Protein AF-A0A4S9M1L9-F1 (afdb_monomer_lite)

Organism: Aureobasidium pullulans (NCBI:txid5580)

Foldseek 3Di:
DFWDQDDDPQLFWIWDWAQDPVPVRDTFIWIWGQLHLQGQKIFIDRVPDTQKIKGWPDSCQVVDPPRDIDIDMDGHPPDDPVVVVVVVVVSSVCSVPVPDDGPDDPVVVVVVVPPPPDDD

InterPro domains:
  IPR007612 LURP-one-related [PF04525] (6-91)
  IPR025659 Tubby-like, C-terminal [SSF54518] (8-91)
  IPR038595 LURP-one-related superfamily [G3DSA:2.40.160.200] (2-98)

Radius of gyration: 16.3 Å; chains: 1; bounding box: 44×25×51 Å

pLDDT: mean 73.94, std 17.63, range [34.5, 96.0]

Structure (mmCIF, N/CA/C/O backbone):
data_AF-A0A4S9M1L9-F1
#
_entry.id   AF-A0A4S9M1L9-F1
#
loop_
_atom_site.group_PDB
_atom_site.id
_atom_site.type_symbol
_atom_site.label_atom_id
_atom_site.label_alt_id
_atom_site.label_comp_id
_atom_site.label_asym_id
_atom_site.label_entity_id
_atom_site.label_seq_id
_atom_site.pdbx_PDB_ins_code
_atom_site.Cartn_x
_atom_site.Cartn_y
_atom_site.Cartn_z
_atom_site.occupancy
_atom_site.B_iso_or_equiv
_atom_site.auth_seq_id
_atom_site.auth_comp_id
_atom_site.auth_asym_id
_atom_site.auth_atom_id
_atom_site.pdbx_PDB_model_num
ATOM 1 N N . MET A 1 1 ? -7.296 11.713 4.685 1.00 72.56 1 MET A N 1
ATOM 2 C CA . MET A 1 1 ? -6.252 10.669 4.748 1.00 72.56 1 MET A CA 1
ATOM 3 C C . MET A 1 1 ? -5.020 11.294 5.362 1.00 72.56 1 MET A C 1
ATOM 5 O O . MET A 1 1 ? -4.628 12.364 4.914 1.00 72.56 1 MET A O 1
ATOM 9 N N . THR A 1 2 ? -4.434 10.638 6.357 1.00 82.62 2 THR A N 1
ATOM 10 C CA . THR A 1 2 ? -3.254 11.118 7.080 1.00 82.62 2 THR A CA 1
ATOM 11 C C . THR A 1 2 ? -2.147 10.078 6.975 1.00 82.62 2 THR A C 1
ATOM 13 O O . THR A 1 2 ? -2.375 8.899 7.243 1.00 82.62 2 THR A O 1
ATOM 16 N N . LEU A 1 3 ? -0.958 10.508 6.550 1.00 78.25 3 LEU A N 1
ATOM 17 C CA . LEU A 1 3 ? 0.219 9.651 6.400 1.00 78.25 3 LEU A CA 1
ATOM 18 C C . LEU A 1 3 ? 0.969 9.556 7.725 1.00 78.25 3 LEU A C 1
ATOM 20 O O . LEU A 1 3 ? 1.300 10.589 8.299 1.00 78.25 3 LEU A O 1
ATOM 24 N N . ALA A 1 4 ? 1.302 8.349 8.167 1.00 76.81 4 ALA A N 1
ATOM 25 C CA . ALA A 1 4 ? 2.096 8.083 9.363 1.00 76.81 4 ALA A CA 1
ATOM 26 C C . ALA A 1 4 ? 3.250 7.106 9.037 1.00 76.81 4 ALA A C 1
ATOM 28 O O . ALA A 1 4 ? 3.160 5.905 9.295 1.00 76.81 4 ALA A O 1
ATOM 29 N N . PRO A 1 5 ? 4.347 7.593 8.431 1.00 70.00 5 PRO A N 1
ATOM 30 C CA . PRO A 1 5 ? 5.614 6.887 8.327 1.00 70.00 5 PRO A CA 1
ATOM 31 C C . PRO A 1 5 ? 6.071 6.460 9.716 1.00 70.00 5 PRO A C 1
ATOM 33 O O . PRO A 1 5 ? 6.070 7.258 10.657 1.00 70.00 5 PRO A O 1
ATOM 36 N N . ARG A 1 6 ? 6.494 5.206 9.844 1.00 65.94 6 ARG A N 1
ATOM 37 C CA . ARG A 1 6 ? 7.130 4.719 11.062 1.00 65.94 6 ARG A CA 1
ATOM 38 C C . ARG A 1 6 ? 8.634 4.688 10.871 1.00 65.94 6 ARG A C 1
ATOM 40 O O . ARG A 1 6 ? 9.134 4.174 9.873 1.00 65.94 6 ARG A O 1
ATOM 47 N N . THR A 1 7 ? 9.365 5.166 11.871 1.00 55.00 7 THR A N 1
ATOM 48 C CA . THR A 1 7 ? 10.798 4.902 11.979 1.00 55.00 7 THR A CA 1
ATOM 49 C C . THR A 1 7 ? 10.995 3.399 12.129 1.00 55.00 7 THR A C 1
ATOM 51 O O . THR A 1 7 ? 10.566 2.787 13.105 1.00 55.00 7 THR A O 1
ATOM 54 N N . SER A 1 8 ? 11.621 2.789 11.131 1.00 54.78 8 SER A N 1
ATOM 55 C CA . SER A 1 8 ? 11.934 1.367 11.117 1.00 54.78 8 SER A CA 1
ATOM 56 C C . SER A 1 8 ? 13.337 1.178 10.558 1.00 54.78 8 SER A C 1
ATOM 58 O O . SER A 1 8 ? 13.744 1.870 9.626 1.00 54.78 8 SER A O 1
ATOM 60 N N . VAL A 1 9 ? 14.077 0.231 11.138 1.00 47.94 9 VAL A N 1
ATOM 61 C CA . VAL A 1 9 ? 15.437 -0.129 10.700 1.00 47.94 9 VAL A CA 1
ATOM 62 C C . VAL A 1 9 ? 15.420 -0.635 9.251 1.00 47.94 9 VAL A C 1
ATOM 64 O O . VAL A 1 9 ? 16.334 -0.363 8.478 1.00 47.94 9 VAL A O 1
ATOM 67 N N . PHE A 1 10 ? 14.329 -1.300 8.865 1.00 50.38 10 PHE A N 1
ATOM 68 C CA . PHE A 1 10 ? 13.980 -1.611 7.481 1.00 50.38 10 PHE A CA 1
ATOM 69 C C . PHE A 1 10 ? 12.954 -0.572 7.032 1.00 50.38 10 PHE A C 1
ATOM 71 O O . PHE A 1 10 ? 11.879 -0.514 7.623 1.00 50.38 10 PHE A O 1
ATOM 78 N N . LYS A 1 11 ? 13.302 0.281 6.069 1.00 53.75 11 LYS A N 1
ATOM 79 C CA . LYS A 1 11 ? 12.620 1.527 5.652 1.00 53.75 11 LYS A CA 1
ATOM 80 C C . LYS A 1 11 ? 11.205 1.342 5.048 1.00 53.75 11 LYS A C 1
ATOM 82 O O . LYS A 1 11 ? 10.830 2.041 4.116 1.00 53.75 11 LYS A O 1
ATOM 87 N N . ASP A 1 12 ? 10.409 0.410 5.568 1.00 59.38 12 ASP A N 1
ATOM 88 C CA . ASP A 1 12 ? 9.374 -0.272 4.792 1.00 59.38 12 ASP A CA 1
ATOM 89 C C . ASP A 1 12 ? 7.951 -0.118 5.340 1.00 59.38 12 ASP A C 1
ATOM 91 O O . ASP A 1 12 ? 7.045 -0.776 4.813 1.00 59.38 12 ASP A O 1
ATOM 95 N N . LYS A 1 13 ? 7.747 0.652 6.421 1.00 67.06 13 LYS A N 1
ATOM 96 C CA . LYS A 1 13 ? 6.449 0.718 7.109 1.00 67.06 13 LYS A CA 1
ATOM 97 C C . LYS A 1 13 ? 5.865 2.132 7.115 1.00 67.06 13 LYS A C 1
ATOM 99 O O . LYS A 1 13 ? 6.325 3.013 7.842 1.00 67.06 13 LYS A O 1
ATOM 104 N N . LEU A 1 14 ? 4.816 2.305 6.318 1.00 77.62 14 LEU A N 1
ATOM 105 C CA . LEU A 1 14 ? 3.965 3.488 6.265 1.00 77.62 14 LEU A CA 1
ATOM 106 C C . LEU A 1 14 ? 2.565 3.067 6.688 1.00 77.62 14 LEU A C 1
ATOM 108 O O . LEU A 1 14 ? 1.986 2.173 6.078 1.00 77.62 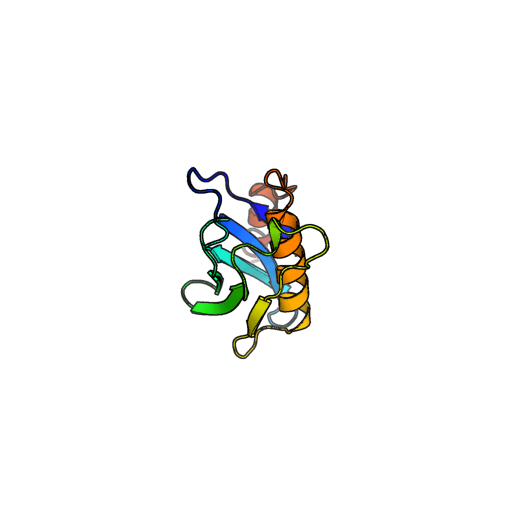14 LEU A O 1
ATOM 112 N N . ASP A 1 15 ? 2.010 3.740 7.682 1.00 83.88 15 ASP A N 1
ATOM 113 C CA . ASP A 1 15 ? 0.604 3.585 8.025 1.00 83.88 15 ASP A CA 1
ATOM 114 C C . ASP A 1 15 ? -0.195 4.738 7.414 1.00 83.88 15 ASP A C 1
ATOM 116 O O . ASP A 1 15 ? 0.279 5.877 7.327 1.00 83.88 15 ASP A O 1
ATOM 120 N N . LEU A 1 16 ? -1.414 4.445 6.975 1.00 84.81 16 LEU A N 1
ATOM 121 C CA . LEU A 1 16 ? -2.349 5.437 6.468 1.00 84.81 16 LEU A CA 1
ATOM 122 C C . LEU A 1 16 ? -3.634 5.405 7.276 1.00 84.81 16 LEU A C 1
ATOM 124 O O . LEU A 1 16 ? -4.337 4.400 7.304 1.00 84.81 16 LEU A O 1
ATOM 128 N N . PHE A 1 17 ? -3.982 6.547 7.854 1.00 87.06 17 PHE A N 1
ATOM 129 C CA . PHE A 1 17 ? -5.248 6.726 8.546 1.00 87.06 17 PHE A CA 1
ATOM 130 C C . PHE A 1 17 ? -6.259 7.368 7.600 1.00 87.06 17 PHE A C 1
ATOM 132 O O . PHE A 1 17 ? -6.048 8.468 7.076 1.00 87.06 17 PHE A O 1
ATOM 139 N N . VAL A 1 18 ? -7.356 6.669 7.339 1.00 84.94 18 VAL A N 1
ATOM 140 C CA . VAL A 1 18 ? -8.400 7.099 6.406 1.00 84.94 18 VAL A CA 1
ATOM 141 C C . VAL A 1 18 ? -9.729 7.132 7.141 1.00 84.94 18 VAL A C 1
ATOM 143 O O . VAL A 1 18 ? -10.097 6.166 7.797 1.00 84.94 18 VAL A O 1
ATOM 146 N N . HIS A 1 19 ? -10.462 8.236 7.019 1.00 84.69 19 HIS A N 1
ATOM 147 C CA . HIS A 1 19 ? -11.833 8.306 7.512 1.00 84.69 19 HIS A CA 1
ATOM 148 C C . HIS A 1 19 ? -12.741 7.579 6.527 1.00 84.69 19 HIS A C 1
ATOM 150 O O . HIS A 1 19 ? -12.852 7.977 5.364 1.00 84.69 19 HIS A O 1
ATOM 156 N N . ASN A 1 20 ? -13.377 6.507 6.983 1.00 80.75 20 ASN A N 1
ATOM 157 C CA . ASN A 1 20 ? -14.318 5.754 6.179 1.00 80.75 20 ASN A CA 1
ATOM 158 C C . ASN A 1 20 ? -15.699 6.415 6.241 1.00 80.75 20 ASN A C 1
ATOM 160 O O . ASN A 1 20 ? -16.469 6.192 7.175 1.00 80.75 20 ASN A O 1
ATOM 164 N N . ALA A 1 21 ? -16.028 7.205 5.220 1.00 78.44 21 ALA A N 1
ATOM 165 C CA . ALA A 1 21 ? -17.332 7.855 5.113 1.00 78.44 21 ALA A CA 1
ATOM 166 C C . ALA A 1 21 ? -18.504 6.853 5.045 1.00 78.44 21 ALA A C 1
ATOM 168 O O . ALA A 1 21 ? -19.597 7.173 5.502 1.00 78.44 21 ALA A O 1
ATOM 169 N N . ALA A 1 22 ? -18.282 5.639 4.528 1.00 77.50 22 ALA A N 1
ATOM 170 C CA . ALA A 1 22 ? -19.316 4.609 4.429 1.00 77.50 22 ALA A CA 1
ATOM 171 C C . ALA A 1 22 ? -19.620 3.927 5.775 1.00 77.50 22 ALA A C 1
ATOM 173 O O . ALA A 1 22 ? -20.701 3.369 5.938 1.00 77.50 22 ALA A O 1
ATOM 174 N N . ASN A 1 23 ? -18.702 3.996 6.746 1.00 80.00 23 ASN A N 1
ATOM 175 C CA . ASN A 1 23 ? -18.878 3.411 8.076 1.00 80.00 23 ASN A CA 1
ATOM 176 C C . ASN A 1 23 ? -18.838 4.486 9.169 1.00 80.00 23 ASN A C 1
ATOM 178 O O . ASN A 1 23 ? -17.941 4.506 10.010 1.00 80.00 23 ASN A O 1
ATOM 182 N N . GLN A 1 24 ? -19.790 5.424 9.115 1.00 79.12 24 GLN A N 1
ATOM 183 C CA . GLN A 1 24 ? -19.983 6.471 10.132 1.00 79.12 24 GLN A CA 1
ATOM 184 C C . GLN A 1 24 ? -18.755 7.373 10.374 1.00 79.12 24 GLN A C 1
ATOM 186 O O . GLN A 1 24 ? -18.619 7.971 11.436 1.00 79.12 24 GLN A O 1
ATOM 191 N N . GLY A 1 25 ? -17.848 7.486 9.400 1.00 74.25 25 GLY A N 1
ATOM 192 C CA . GLY A 1 25 ? -16.636 8.298 9.530 1.00 74.25 25 GLY A CA 1
ATOM 193 C C . GLY A 1 25 ? -15.525 7.647 10.357 1.00 74.25 25 GLY A C 1
ATOM 194 O O . GLY A 1 25 ? -14.552 8.329 10.681 1.00 74.25 25 GLY A O 1
ATOM 195 N N . GLN A 1 26 ? -15.636 6.350 10.678 1.00 84.06 26 GLN A N 1
ATOM 196 C CA . GLN A 1 26 ? -14.639 5.629 11.468 1.00 84.06 26 GLN A CA 1
ATOM 197 C C . GLN A 1 26 ? -13.241 5.768 10.852 1.00 84.06 26 GLN A C 1
ATOM 199 O O . GLN A 1 26 ? -13.051 5.565 9.649 1.00 84.06 26 GLN A O 1
ATOM 204 N N . VAL A 1 27 ? -12.250 6.079 11.689 1.00 85.50 27 VAL A N 1
ATOM 205 C CA . VAL A 1 27 ? -10.845 6.099 11.276 1.00 85.50 27 VAL A CA 1
ATOM 206 C C . VAL A 1 27 ? -10.347 4.669 11.133 1.00 85.50 27 VAL A C 1
ATOM 208 O O . VAL A 1 27 ? -10.339 3.888 12.083 1.00 85.50 27 VAL A O 1
ATOM 211 N N . VAL A 1 28 ? -9.910 4.342 9.926 1.00 88.81 28 VAL A N 1
ATOM 212 C CA . VAL A 1 28 ? -9.353 3.047 9.563 1.00 88.81 28 VAL A CA 1
ATOM 213 C C . VAL A 1 28 ? -7.851 3.189 9.368 1.00 88.81 28 VAL A C 1
ATOM 215 O O . VAL A 1 28 ? -7.395 4.127 8.713 1.00 88.81 28 VAL A O 1
ATOM 218 N N . ASN A 1 29 ? -7.088 2.247 9.920 1.00 90.50 29 ASN A N 1
ATOM 219 C CA . ASN A 1 29 ? -5.654 2.140 9.683 1.00 90.50 29 ASN A CA 1
ATOM 220 C C . ASN A 1 29 ? -5.380 1.150 8.545 1.00 90.50 29 ASN A C 1
ATOM 222 O O . ASN A 1 29 ? -5.725 -0.029 8.647 1.00 90.50 29 ASN A O 1
ATOM 226 N N . LEU A 1 30 ? -4.734 1.636 7.490 1.00 91.12 30 LEU A N 1
ATOM 227 C CA . LEU A 1 30 ? -4.187 0.828 6.415 1.00 91.12 30 LEU A CA 1
ATOM 228 C C . LEU A 1 30 ? -2.676 0.713 6.596 1.00 91.12 30 LEU A C 1
ATOM 230 O O . LEU A 1 30 ? -1.946 1.695 6.458 1.00 91.12 30 LEU A O 1
ATOM 234 N N . GLU A 1 31 ? -2.199 -0.495 6.871 1.00 90.12 31 GLU A N 1
ATOM 235 C CA . GLU A 1 31 ? -0.768 -0.738 7.006 1.00 90.12 31 GLU A CA 1
ATOM 236 C C . GLU A 1 31 ? -0.156 -1.033 5.645 1.00 90.12 31 GLU 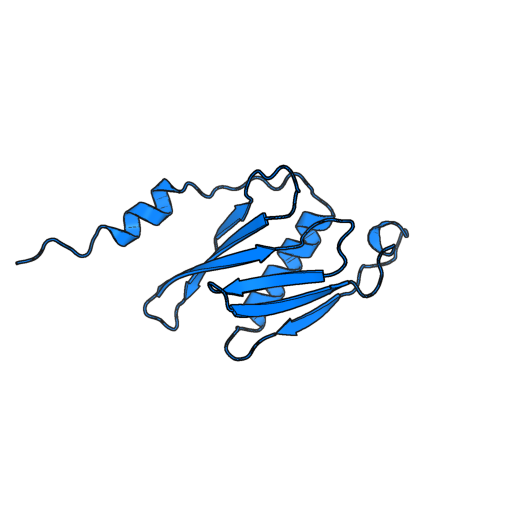A C 1
ATOM 238 O O . GLU A 1 31 ? -0.514 -2.010 4.984 1.00 90.12 31 GLU A O 1
ATOM 243 N N . VAL A 1 32 ? 0.822 -0.234 5.239 1.00 87.75 32 VAL A N 1
ATOM 244 C CA . VAL A 1 32 ? 1.567 -0.472 4.009 1.00 87.75 32 VAL A CA 1
ATOM 245 C C . VAL A 1 32 ? 2.905 -1.096 4.337 1.00 87.75 32 VAL A C 1
ATOM 247 O O . VAL A 1 32 ? 3.696 -0.572 5.123 1.00 87.75 32 VAL A O 1
ATOM 250 N N . ARG A 1 33 ? 3.148 -2.254 3.723 1.00 84.94 33 ARG A N 1
ATOM 251 C CA . ARG A 1 33 ? 4.323 -3.083 3.979 1.00 84.94 33 ARG A CA 1
ATOM 252 C C . ARG A 1 33 ? 5.046 -3.404 2.677 1.00 84.94 33 ARG A C 1
ATOM 254 O O . ARG A 1 33 ? 4.422 -3.603 1.634 1.00 84.94 33 ARG A O 1
ATOM 261 N N . GLY A 1 34 ? 6.368 -3.537 2.764 1.00 78.38 34 GLY A N 1
ATOM 262 C CA . GLY A 1 34 ? 7.214 -3.95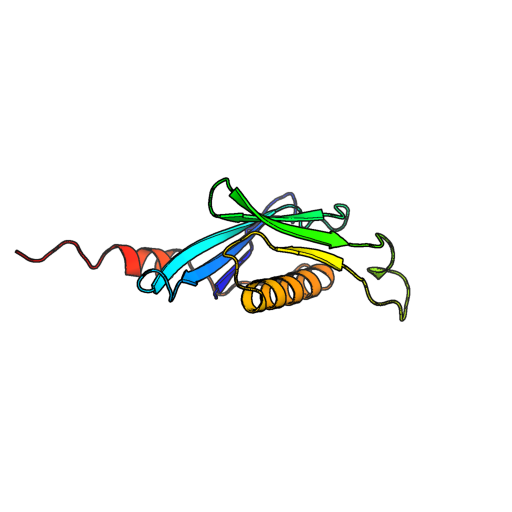7 1.641 1.00 78.38 34 GLY A CA 1
ATOM 263 C C . GLY A 1 34 ? 7.691 -2.813 0.748 1.00 78.38 34 GLY A C 1
ATOM 264 O O . GLY A 1 34 ? 7.987 -3.054 -0.417 1.00 78.38 34 GLY A O 1
ATOM 265 N N . GLN A 1 35 ? 7.773 -1.591 1.284 1.00 72.44 35 GLN A N 1
ATOM 266 C CA . GLN A 1 35 ? 8.229 -0.399 0.554 1.00 72.44 35 GLN A CA 1
ATOM 267 C C . GLN A 1 35 ? 9.748 -0.347 0.293 1.00 72.44 35 GLN A C 1
ATOM 269 O O . GLN A 1 35 ? 10.230 0.636 -0.262 1.00 72.44 35 GLN A O 1
ATOM 274 N N . ASP A 1 36 ? 10.500 -1.393 0.641 1.00 67.31 36 ASP A N 1
ATOM 275 C CA . ASP A 1 36 ? 11.932 -1.485 0.357 1.00 67.31 36 ASP A CA 1
ATOM 276 C C . ASP A 1 36 ? 12.210 -1.264 -1.140 1.00 67.31 36 ASP A C 1
ATOM 278 O O . ASP A 1 36 ? 11.614 -1.914 -2.006 1.00 67.31 36 ASP A O 1
ATOM 282 N N . VAL A 1 37 ? 13.181 -0.407 -1.460 1.00 60.28 37 VAL A N 1
ATOM 283 C CA . VAL A 1 37 ? 13.680 -0.197 -2.827 1.00 60.28 37 VAL A CA 1
ATOM 284 C C . VAL A 1 37 ? 14.087 -1.514 -3.494 1.00 60.28 37 VAL A C 1
ATOM 286 O O . VAL A 1 37 ? 13.925 -1.653 -4.712 1.00 60.28 37 VAL A O 1
ATOM 289 N N . TRP A 1 38 ? 14.547 -2.504 -2.728 1.00 64.31 38 TRP A N 1
ATOM 290 C CA . TRP A 1 38 ? 14.898 -3.825 -3.246 1.00 64.31 38 TRP A CA 1
ATOM 291 C C . TRP A 1 38 ? 13.693 -4.747 -3.445 1.00 64.31 38 TRP A C 1
ATOM 293 O O . TRP A 1 38 ? 13.767 -5.668 -4.269 1.00 64.31 38 TRP A O 1
ATOM 303 N N . ARG A 1 39 ? 12.576 -4.495 -2.753 1.00 67.88 39 ARG A N 1
ATOM 304 C CA . ARG A 1 39 ? 11.330 -5.254 -2.894 1.00 67.88 39 ARG A CA 1
ATOM 305 C C . ARG A 1 39 ? 10.499 -4.679 -4.036 1.00 67.88 39 ARG A C 1
ATOM 307 O O . ARG A 1 39 ? 10.191 -3.495 -4.122 1.00 67.88 39 ARG A O 1
ATOM 314 N N . MET A 1 40 ? 10.111 -5.543 -4.967 1.00 78.38 40 MET A N 1
ATOM 315 C CA . MET A 1 40 ? 9.286 -5.135 -6.110 1.00 78.38 40 MET A CA 1
ATOM 316 C C . MET A 1 40 ? 7.795 -5.052 -5.782 1.00 78.38 40 MET A C 1
ATOM 318 O O . MET A 1 40 ? 7.041 -4.554 -6.614 1.00 78.38 40 MET A O 1
ATOM 322 N N . ARG A 1 41 ? 7.370 -5.564 -4.621 1.00 86.69 41 ARG A N 1
ATOM 323 C CA . ARG A 1 41 ? 5.963 -5.717 -4.256 1.00 86.69 41 ARG A CA 1
ATOM 324 C C . ARG A 1 41 ? 5.663 -5.027 -2.934 1.00 86.69 41 ARG A C 1
ATOM 326 O O . ARG A 1 41 ? 6.320 -5.316 -1.937 1.00 86.69 41 ARG A O 1
ATOM 333 N N . VAL A 1 42 ? 4.629 -4.197 -2.953 1.00 88.50 42 VAL A N 1
ATOM 334 C CA . VAL A 1 42 ? 4.046 -3.534 -1.791 1.00 88.50 42 VAL A CA 1
ATOM 335 C C . VAL A 1 42 ? 2.653 -4.109 -1.573 1.00 88.50 42 VAL A C 1
ATOM 337 O O . VAL A 1 42 ? 1.914 -4.340 -2.529 1.00 88.50 42 VAL A O 1
ATOM 340 N N . ASN A 1 43 ? 2.294 -4.348 -0.319 1.00 91.75 43 ASN A N 1
ATOM 341 C CA . ASN A 1 43 ? 0.958 -4.788 0.062 1.00 91.75 43 ASN A CA 1
ATOM 342 C C . ASN A 1 43 ? 0.375 -3.803 1.075 1.00 91.75 43 ASN A C 1
ATOM 344 O O . ASN A 1 43 ? 1.077 -3.353 1.984 1.00 91.75 43 ASN A O 1
ATOM 348 N N . VAL A 1 44 ? -0.907 -3.501 0.914 1.00 91.69 44 VAL A N 1
ATOM 349 C CA . VAL A 1 44 ? -1.703 -2.673 1.818 1.00 91.69 44 VAL A CA 1
ATOM 350 C C . VAL A 1 44 ? -2.664 -3.584 2.566 1.00 91.69 44 VAL A C 1
ATOM 352 O O . VAL A 1 44 ? -3.381 -4.377 1.947 1.00 91.69 44 VAL A O 1
ATOM 355 N N . TYR A 1 45 ? -2.666 -3.464 3.887 1.00 92.31 45 TYR A N 1
ATOM 356 C CA . TYR A 1 45 ? -3.435 -4.312 4.784 1.00 92.31 45 TYR A CA 1
ATOM 357 C C . TYR A 1 45 ? -4.487 -3.510 5.540 1.00 92.31 45 TYR A C 1
ATOM 359 O O . TYR A 1 45 ? -4.199 -2.424 6.034 1.00 92.31 45 TYR A O 1
ATOM 367 N N . LEU A 1 46 ? -5.674 -4.092 5.685 1.00 91.12 46 LEU A N 1
ATOM 368 C CA . LEU A 1 46 ? -6.680 -3.701 6.663 1.00 91.12 46 LEU A CA 1
ATOM 369 C C . LEU A 1 46 ? -6.725 -4.790 7.741 1.00 91.12 46 LEU A C 1
ATOM 371 O O . LEU A 1 46 ? -7.230 -5.886 7.495 1.00 91.12 46 LEU A O 1
ATOM 375 N N . GLY A 1 47 ? -6.135 -4.523 8.909 1.00 89.00 47 GLY A N 1
ATOM 376 C CA . GLY A 1 47 ? -5.860 -5.579 9.889 1.00 89.00 47 GLY A CA 1
ATOM 377 C C . GLY A 1 47 ? -4.935 -6.645 9.289 1.00 89.00 47 GLY A C 1
ATOM 378 O O . GLY A 1 47 ? -3.823 -6.328 8.868 1.00 89.00 47 GLY A O 1
ATOM 379 N N . ASP A 1 48 ? -5.414 -7.887 9.196 1.00 88.94 48 ASP A N 1
ATOM 380 C CA . ASP A 1 48 ? -4.671 -9.012 8.605 1.00 88.94 48 ASP A CA 1
ATOM 381 C C . ASP A 1 48 ? -5.027 -9.290 7.132 1.00 88.94 48 ASP A C 1
ATOM 383 O O . ASP A 1 48 ? -4.407 -10.139 6.485 1.00 88.94 48 ASP A O 1
ATOM 387 N N . GLN A 1 49 ? -5.995 -8.565 6.563 1.00 92.94 49 GLN A N 1
ATOM 388 C CA . GLN A 1 49 ? -6.450 -8.766 5.188 1.00 92.94 49 GLN A CA 1
ATOM 389 C C . GLN A 1 49 ? -5.688 -7.870 4.207 1.00 92.94 49 GLN A C 1
ATOM 391 O O . GLN A 1 49 ? -5.604 -6.659 4.397 1.00 92.94 49 GLN A O 1
ATOM 396 N N . VAL A 1 50 ? -5.188 -8.446 3.109 1.00 94.25 50 VAL A N 1
ATOM 397 C CA . VAL A 1 50 ? -4.636 -7.667 1.988 1.00 94.25 50 VAL A CA 1
ATOM 398 C C . VAL A 1 50 ? -5.787 -7.066 1.187 1.00 94.25 50 VAL A C 1
ATOM 400 O O . VAL A 1 50 ? -6.572 -7.799 0.589 1.00 94.25 50 VAL A O 1
ATOM 403 N N . VAL A 1 51 ? -5.859 -5.738 1.151 1.00 94.56 51 VAL A N 1
ATOM 404 C CA . VAL A 1 51 ? -6.880 -4.988 0.394 1.00 94.56 51 VAL A CA 1
ATOM 405 C C . VAL A 1 51 ? -6.334 -4.411 -0.909 1.00 94.56 51 VAL A C 1
ATOM 407 O O . VAL A 1 51 ? -7.095 -4.054 -1.801 1.00 94.56 51 VAL A O 1
ATOM 410 N N . MET A 1 52 ? -5.010 -4.338 -1.046 1.00 95.44 52 MET A N 1
ATOM 411 C CA . MET A 1 52 ? -4.348 -3.922 -2.278 1.00 95.44 52 MET A CA 1
ATOM 412 C C . MET A 1 52 ? -2.938 -4.507 -2.343 1.00 95.44 52 MET A C 1
ATOM 414 O O . MET A 1 52 ? -2.206 -4.537 -1.353 1.00 95.44 52 MET A O 1
ATOM 418 N N . SER A 1 53 ? -2.536 -4.934 -3.534 1.00 94.12 53 SER A N 1
ATOM 419 C CA . SER A 1 53 ? -1.153 -5.272 -3.862 1.00 94.12 53 SER A CA 1
ATOM 420 C C . SER A 1 53 ? -0.693 -4.396 -5.016 1.00 94.12 53 SER A C 1
ATOM 422 O O . SER A 1 53 ? -1.403 -4.248 -6.003 1.00 94.12 53 SER A O 1
ATOM 424 N N . SER A 1 54 ? 0.524 -3.870 -4.947 1.00 91.44 54 SER A N 1
ATOM 425 C CA . SER A 1 54 ? 1.177 -3.261 -6.102 1.00 91.44 54 SER A CA 1
ATOM 426 C C . SER A 1 54 ? 2.518 -3.924 -6.370 1.00 91.44 54 SER A C 1
ATOM 428 O O . SER A 1 54 ? 3.252 -4.307 -5.457 1.00 91.44 54 SER A O 1
ATOM 430 N N . LYS A 1 55 ? 2.838 -4.106 -7.648 1.00 90.12 55 LYS A N 1
ATOM 431 C CA . LYS A 1 55 ? 4.094 -4.688 -8.106 1.00 90.12 55 LYS A CA 1
ATOM 432 C C . LYS A 1 55 ? 4.688 -3.810 -9.197 1.00 90.12 55 LYS A C 1
ATOM 434 O O . LYS A 1 55 ? 4.060 -3.608 -10.232 1.00 90.12 55 LYS A O 1
ATOM 439 N N . ARG A 1 56 ? 5.923 -3.350 -8.994 1.00 85.56 56 ARG A N 1
ATOM 440 C CA . ARG A 1 56 ? 6.709 -2.711 -10.058 1.00 85.56 56 ARG A CA 1
ATOM 441 C C . ARG A 1 56 ? 6.939 -3.711 -11.184 1.00 85.56 56 ARG A C 1
ATOM 443 O O . ARG A 1 56 ? 7.331 -4.848 -10.918 1.00 85.56 56 ARG A O 1
ATOM 450 N N . THR A 1 57 ? 6.702 -3.308 -12.424 1.00 83.69 57 THR A N 1
ATOM 451 C CA . THR A 1 57 ? 6.951 -4.164 -13.594 1.00 83.69 57 THR A CA 1
ATOM 452 C C . THR A 1 57 ? 8.448 -4.324 -13.841 1.00 83.69 57 THR A C 1
ATOM 454 O O . THR A 1 57 ? 8.905 -5.404 -14.209 1.00 83.69 57 THR A O 1
ATOM 457 N N . GLU A 1 58 ? 9.231 -3.295 -13.514 1.00 76.94 58 GLU A N 1
ATOM 458 C CA . GLU A 1 58 ? 10.673 -3.279 -13.711 1.00 76.94 58 GLU A CA 1
ATOM 459 C C . GLU A 1 58 ? 11.435 -2.754 -12.491 1.00 76.94 58 GLU A C 1
ATOM 461 O O . GLU A 1 58 ? 11.157 -1.677 -11.963 1.00 76.94 58 GLU A O 1
ATOM 466 N N . LYS A 1 59 ? 12.460 -3.501 -12.067 1.00 70.81 59 LYS A N 1
ATOM 467 C CA . LYS A 1 59 ? 13.288 -3.154 -10.901 1.00 70.81 59 LYS A CA 1
ATOM 468 C C . LYS A 1 59 ? 14.211 -1.956 -11.155 1.00 70.81 59 LYS A C 1
ATOM 470 O O . LYS A 1 59 ? 14.460 -1.177 -10.243 1.00 70.81 59 LYS A O 1
ATOM 475 N N . LEU A 1 60 ? 14.719 -1.824 -12.382 1.00 72.06 60 LEU A N 1
ATOM 476 C CA . LEU A 1 60 ? 15.747 -0.839 -12.741 1.00 72.06 60 LEU A CA 1
ATOM 477 C C . LEU A 1 60 ? 15.189 0.441 -13.373 1.00 72.06 60 LEU A C 1
ATOM 479 O O . LEU A 1 60 ? 15.957 1.372 -13.590 1.00 72.06 60 LEU A O 1
ATOM 483 N N . ALA A 1 61 ? 13.879 0.525 -13.634 1.00 70.06 61 ALA A N 1
ATOM 484 C CA . ALA A 1 61 ? 13.281 1.684 -14.302 1.00 70.06 61 ALA A CA 1
ATOM 485 C C . ALA A 1 61 ? 13.571 3.010 -13.577 1.00 70.06 61 ALA A C 1
ATOM 487 O O . ALA A 1 61 ? 13.806 4.014 -14.235 1.00 70.06 61 ALA A O 1
ATOM 488 N N . GLY A 1 62 ? 13.660 3.002 -12.240 1.00 67.31 62 GLY A N 1
ATOM 489 C CA . GLY A 1 62 ? 14.009 4.191 -11.451 1.00 67.31 62 GLY A CA 1
ATOM 490 C C . GLY A 1 62 ? 15.435 4.723 -11.661 1.00 67.31 62 GLY A C 1
ATOM 491 O O . GLY A 1 62 ? 15.708 5.853 -11.274 1.00 67.31 62 GLY A O 1
ATOM 492 N N . TYR A 1 63 ? 16.326 3.941 -12.279 1.00 68.94 63 TYR A N 1
ATOM 493 C CA . TYR A 1 63 ? 17.719 4.313 -12.559 1.00 68.94 63 TYR A CA 1
ATOM 494 C C . TYR A 1 63 ? 17.976 4.633 -14.036 1.00 68.94 63 TYR A C 1
ATOM 496 O O . TYR A 1 63 ? 19.090 5.014 -14.385 1.00 68.94 63 TYR A O 1
ATOM 504 N N . ILE A 1 64 ? 16.979 4.463 -14.911 1.00 76.06 64 ILE A N 1
ATOM 505 C CA . ILE A 1 64 ? 17.111 4.729 -16.345 1.00 76.06 64 ILE A CA 1
ATOM 506 C C . ILE A 1 64 ? 16.564 6.137 -16.619 1.00 76.06 64 ILE A C 1
ATOM 508 O O . ILE A 1 64 ? 15.352 6.345 -16.505 1.00 76.06 64 ILE A O 1
ATOM 512 N N . PRO A 1 65 ? 17.413 7.110 -17.000 1.00 77.19 65 PRO A N 1
ATOM 513 C CA . PRO A 1 65 ? 16.960 8.461 -17.313 1.00 77.19 65 PRO A CA 1
ATOM 514 C C . PRO A 1 65 ? 15.857 8.448 -18.379 1.00 77.19 65 PRO A C 1
ATOM 516 O O . PRO A 1 65 ? 15.986 7.800 -19.415 1.00 77.19 65 PRO A O 1
ATOM 519 N N . GLY A 1 66 ? 14.754 9.151 -18.117 1.00 78.31 66 GLY A N 1
ATOM 520 C CA . GLY A 1 66 ? 13.610 9.244 -19.032 1.00 78.31 66 GLY A CA 1
ATOM 521 C C . GLY A 1 66 ? 12.643 8.054 -19.004 1.00 78.31 66 GLY A C 1
ATOM 522 O O . GLY A 1 66 ? 11.542 8.172 -19.545 1.00 78.31 66 GLY A O 1
ATOM 523 N N . LYS A 1 67 ? 12.982 6.939 -18.341 1.00 78.81 67 LYS A N 1
ATOM 524 C CA . LYS A 1 67 ? 12.054 5.817 -18.165 1.00 78.81 67 LYS A CA 1
ATOM 525 C C . LYS A 1 67 ? 11.204 6.033 -16.918 1.00 78.81 67 LYS A C 1
ATOM 527 O O . LYS A 1 67 ? 11.723 6.185 -15.816 1.00 78.81 67 LYS A O 1
ATOM 532 N N . ARG A 1 68 ? 9.880 6.037 -17.086 1.00 73.62 68 ARG A N 1
ATOM 533 C CA . ARG A 1 68 ? 8.962 6.084 -15.946 1.00 73.62 68 ARG A CA 1
ATOM 534 C C . ARG A 1 68 ? 8.796 4.676 -15.369 1.00 73.62 68 ARG A C 1
ATOM 536 O O . ARG A 1 68 ? 8.618 3.739 -16.148 1.00 73.62 68 ARG A O 1
ATOM 543 N N . PRO A 1 69 ? 8.865 4.503 -14.042 1.00 74.88 69 PRO A N 1
ATOM 544 C CA . PRO A 1 69 ? 8.445 3.261 -13.413 1.00 74.88 69 PRO A CA 1
ATOM 545 C C . PRO A 1 69 ? 6.969 2.991 -13.714 1.00 74.88 69 PRO A C 1
ATOM 547 O O . PRO A 1 69 ? 6.160 3.913 -13.806 1.00 74.88 69 PRO A O 1
ATOM 550 N N . ASP A 1 70 ? 6.651 1.713 -13.874 1.00 84.62 70 ASP A N 1
ATOM 551 C CA . ASP A 1 70 ? 5.304 1.229 -14.130 1.00 84.62 70 ASP A CA 1
ATOM 552 C C . ASP A 1 70 ? 4.933 0.181 -13.073 1.00 84.62 70 ASP A C 1
ATOM 554 O O . ASP A 1 70 ? 5.789 -0.544 -12.543 1.00 84.62 70 ASP A O 1
ATOM 558 N N . TRP A 1 71 ? 3.654 0.145 -12.716 1.00 87.50 71 TRP A N 1
ATOM 559 C CA . TRP A 1 71 ? 3.130 -0.674 -11.634 1.00 87.50 71 TRP A CA 1
ATOM 560 C C . TRP A 1 71 ? 1.886 -1.413 -12.088 1.00 87.50 71 TRP A C 1
ATOM 562 O O . TRP A 1 71 ? 0.915 -0.820 -12.547 1.00 87.50 71 TRP A O 1
ATOM 572 N N . LYS A 1 72 ? 1.874 -2.717 -11.827 1.00 92.75 72 LYS A N 1
ATOM 573 C CA . LYS A 1 72 ? 0.634 -3.478 -11.789 1.00 92.75 72 LYS A CA 1
ATOM 574 C C . LYS A 1 72 ? 0.026 -3.341 -10.399 1.00 92.75 72 LYS A C 1
ATOM 576 O O . LYS A 1 72 ? 0.709 -3.608 -9.408 1.00 92.75 72 LYS A O 1
ATOM 581 N N . VAL A 1 73 ? -1.237 -2.940 -10.334 1.00 94.25 73 VAL A N 1
ATOM 582 C CA . VAL A 1 73 ? -1.979 -2.770 -9.084 1.00 94.25 73 VAL A CA 1
ATOM 583 C C . VAL A 1 73 ? -3.179 -3.703 -9.102 1.00 94.25 73 VAL A C 1
ATOM 585 O O . VAL A 1 73 ? -3.996 -3.641 -10.016 1.00 94.25 73 VAL A O 1
ATOM 588 N N . ASP A 1 74 ? -3.268 -4.559 -8.092 1.00 96.00 74 ASP A N 1
ATOM 589 C CA . ASP A 1 74 ? -4.408 -5.428 -7.840 1.00 96.00 74 ASP A CA 1
ATOM 590 C C . ASP A 1 74 ? -5.188 -4.831 -6.655 1.00 96.00 74 ASP A C 1
ATOM 592 O O . ASP A 1 74 ? -4.655 -4.710 -5.546 1.00 96.00 74 ASP A O 1
ATOM 596 N N . ILE A 1 75 ? -6.428 -4.408 -6.907 1.00 95.88 75 ILE A N 1
ATOM 597 C CA . ILE A 1 75 ? -7.322 -3.773 -5.928 1.00 95.88 75 ILE A CA 1
ATOM 598 C C . ILE A 1 75 ? -8.314 -4.833 -5.449 1.00 95.88 75 ILE A C 1
ATOM 600 O O . ILE A 1 75 ? -8.990 -5.461 -6.264 1.00 95.88 75 ILE A O 1
ATOM 604 N N . GLY A 1 76 ? -8.365 -5.062 -4.137 1.00 94.38 76 GLY A N 1
ATOM 605 C CA . GLY A 1 76 ? -9.319 -5.979 -3.524 1.00 94.38 76 GLY A CA 1
ATOM 606 C C . GLY A 1 76 ? -10.745 -5.434 -3.566 1.00 94.38 76 GLY A C 1
ATOM 607 O O . GLY A 1 76 ? -10.966 -4.224 -3.624 1.00 94.38 76 GLY A O 1
ATOM 608 N N . GLU A 1 77 ? -11.722 -6.336 -3.518 1.00 89.81 77 GLU A N 1
ATOM 609 C CA . GLU A 1 77 ? -13.137 -5.968 -3.475 1.00 89.81 77 GLU A CA 1
ATOM 610 C C . GLU A 1 77 ? -13.438 -5.053 -2.275 1.00 89.81 77 GLU A C 1
ATOM 612 O O . GLU A 1 77 ? -12.950 -5.275 -1.166 1.00 89.81 77 GLU A O 1
ATOM 617 N N . GLY A 1 78 ? -14.225 -4.000 -2.512 1.00 87.19 78 GLY A N 1
ATOM 618 C CA . GLY A 1 78 ? -14.611 -3.027 -1.487 1.00 87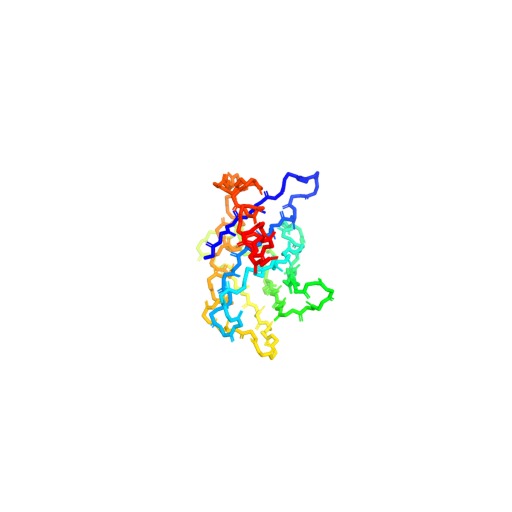.19 78 GLY A CA 1
ATOM 619 C C . GLY A 1 78 ? -13.589 -1.917 -1.216 1.00 87.19 78 GLY A C 1
ATOM 620 O O . GLY A 1 78 ? -13.929 -0.964 -0.515 1.00 87.19 78 GLY A O 1
ATOM 621 N N . LEU A 1 79 ? -12.374 -1.977 -1.781 1.00 90.25 79 LEU A N 1
ATOM 622 C CA . LEU A 1 79 ? -11.444 -0.847 -1.736 1.00 90.25 79 LEU A CA 1
ATOM 623 C C . LEU A 1 79 ? -11.751 0.144 -2.864 1.00 90.25 79 LEU A C 1
ATOM 625 O O . LEU A 1 79 ? -11.793 -0.214 -4.040 1.00 90.25 79 LEU A O 1
ATOM 629 N N . ASP A 1 80 ? -11.921 1.411 -2.500 1.00 91.12 80 ASP A N 1
ATOM 630 C CA . ASP A 1 80 ? -12.169 2.472 -3.467 1.00 91.12 80 ASP A CA 1
ATOM 631 C C . ASP A 1 80 ? -10.959 2.697 -4.397 1.00 91.12 80 ASP A C 1
ATOM 633 O O . ASP A 1 80 ? -9.812 2.842 -3.957 1.00 91.12 80 ASP A O 1
ATOM 637 N N . ALA A 1 81 ? -11.222 2.754 -5.706 1.00 92.25 81 ALA A N 1
ATOM 638 C CA . ALA A 1 81 ? -10.179 2.889 -6.719 1.00 92.25 81 ALA A CA 1
ATOM 639 C C . ALA A 1 81 ? -9.477 4.256 -6.672 1.00 92.25 81 ALA A C 1
ATOM 641 O O . ALA A 1 81 ? -8.287 4.346 -6.984 1.00 92.25 81 ALA A O 1
ATOM 642 N N . SER A 1 82 ? -10.177 5.318 -6.256 1.00 92.19 82 SER A N 1
ATOM 643 C CA . SER A 1 82 ? -9.570 6.643 -6.111 1.00 92.19 82 SER A CA 1
ATOM 644 C C . SER A 1 82 ? -8.624 6.690 -4.909 1.00 92.19 82 SER A C 1
ATOM 646 O O . SER A 1 82 ? -7.513 7.211 -5.024 1.00 92.19 82 SER A O 1
ATOM 648 N N . LEU A 1 83 ? -8.987 6.039 -3.799 1.00 90.62 83 LEU A N 1
ATOM 649 C CA . LEU A 1 83 ? -8.099 5.851 -2.653 1.00 90.62 83 LEU A CA 1
ATOM 650 C C . LEU A 1 83 ? -6.855 5.043 -3.044 1.00 90.62 83 LEU A C 1
ATOM 652 O O . LEU A 1 83 ? -5.738 5.442 -2.713 1.00 90.62 83 LEU A O 1
ATOM 656 N N . ALA A 1 84 ? -7.024 3.953 -3.799 1.00 92.94 84 ALA A N 1
ATOM 657 C CA . ALA A 1 84 ? -5.902 3.166 -4.308 1.00 92.94 84 ALA A CA 1
ATOM 658 C C . ALA A 1 84 ? -4.963 4.002 -5.200 1.00 92.94 84 ALA A C 1
ATOM 660 O O . ALA A 1 84 ? -3.740 3.920 -5.061 1.00 92.94 84 ALA A O 1
ATOM 661 N N . ALA A 1 85 ? -5.512 4.856 -6.072 1.00 92.50 85 ALA A N 1
ATOM 662 C CA . ALA A 1 85 ? -4.723 5.761 -6.906 1.00 92.50 85 ALA A CA 1
ATOM 663 C C . ALA A 1 85 ? -3.915 6.767 -6.067 1.00 92.50 85 ALA A C 1
ATOM 665 O O . ALA A 1 85 ? -2.724 6.958 -6.317 1.00 92.50 85 ALA A O 1
ATOM 666 N N . VAL A 1 86 ? -4.519 7.358 -5.030 1.00 91.12 86 VAL A N 1
ATOM 667 C CA . VAL A 1 86 ? -3.818 8.268 -4.107 1.00 91.12 86 VAL A CA 1
ATOM 668 C C . VAL A 1 86 ? -2.692 7.542 -3.365 1.00 91.12 86 VAL A C 1
ATOM 670 O O . VAL A 1 86 ? -1.580 8.067 -3.285 1.00 91.12 86 VAL A O 1
ATOM 673 N N . ILE A 1 87 ? -2.930 6.317 -2.880 1.00 89.56 87 ILE A N 1
ATOM 674 C CA . ILE A 1 87 ? -1.889 5.488 -2.249 1.00 89.56 87 ILE A CA 1
ATOM 675 C C . ILE A 1 87 ? -0.727 5.254 -3.221 1.00 89.56 87 ILE A C 1
ATOM 677 O O . ILE A 1 87 ? 0.430 5.392 -2.828 1.00 89.56 87 ILE A O 1
ATOM 681 N N . MET A 1 88 ? -1.002 4.957 -4.494 1.00 89.69 88 MET A N 1
ATOM 682 C CA . MET A 1 88 ? 0.050 4.768 -5.500 1.00 89.69 88 MET A CA 1
ATOM 683 C C . MET A 1 88 ? 0.883 6.025 -5.743 1.00 89.69 88 MET A C 1
ATOM 685 O O . MET A 1 88 ? 2.101 5.917 -5.879 1.00 89.69 88 MET A O 1
ATOM 689 N N . VAL A 1 89 ? 0.263 7.207 -5.759 1.00 88.12 89 VAL A N 1
ATOM 690 C CA . VAL A 1 89 ? 0.994 8.480 -5.868 1.00 88.12 89 VAL A CA 1
ATOM 691 C C . VAL A 1 89 ? 1.921 8.671 -4.669 1.00 88.12 89 VAL A C 1
ATOM 693 O O . VAL A 1 89 ? 3.086 9.023 -4.851 1.00 88.12 89 VAL A O 1
ATOM 696 N N . VAL A 1 90 ? 1.446 8.374 -3.455 1.00 84.31 90 VAL A N 1
ATOM 697 C CA . VAL A 1 90 ? 2.275 8.436 -2.243 1.00 84.31 90 VAL A CA 1
ATOM 698 C C . VAL A 1 90 ? 3.438 7.448 -2.328 1.00 84.31 90 VAL A C 1
ATOM 700 O O . VAL A 1 90 ? 4.575 7.840 -2.084 1.00 84.31 90 VAL A O 1
ATOM 703 N N . LEU A 1 91 ? 3.187 6.201 -2.741 1.00 81.50 91 LEU A N 1
ATOM 704 C CA . LEU A 1 91 ? 4.231 5.185 -2.914 1.00 81.50 91 LEU A CA 1
ATOM 705 C C . LEU A 1 91 ? 5.287 5.598 -3.941 1.00 81.50 91 LEU A C 1
ATOM 707 O O . LEU A 1 91 ? 6.484 5.409 -3.716 1.00 81.50 91 LEU A O 1
ATOM 711 N N . ALA A 1 92 ? 4.853 6.175 -5.062 1.00 80.06 92 ALA A N 1
ATOM 712 C CA . ALA A 1 92 ? 5.750 6.702 -6.078 1.00 80.06 92 ALA A CA 1
ATOM 713 C C . ALA A 1 92 ? 6.594 7.862 -5.529 1.00 80.06 92 ALA A C 1
ATOM 715 O O . ALA A 1 92 ? 7.801 7.876 -5.746 1.00 80.06 92 ALA A O 1
ATOM 716 N N . ALA A 1 93 ? 6.000 8.786 -4.769 1.00 77.69 93 ALA A N 1
ATOM 717 C CA . ALA A 1 93 ? 6.730 9.886 -4.141 1.00 77.69 93 ALA A CA 1
ATOM 718 C C . ALA A 1 93 ? 7.767 9.379 -3.122 1.00 77.69 93 ALA A C 1
ATOM 720 O O . ALA A 1 93 ? 8.925 9.786 -3.180 1.00 77.69 93 ALA A O 1
ATOM 721 N N . THR A 1 94 ? 7.397 8.423 -2.260 1.00 71.75 94 THR A N 1
ATOM 722 C CA . THR A 1 94 ? 8.306 7.840 -1.253 1.00 71.75 94 THR A CA 1
ATOM 723 C C . THR A 1 94 ? 9.450 7.023 -1.858 1.00 71.75 94 THR A C 1
ATOM 725 O O . THR A 1 94 ? 10.486 6.842 -1.226 1.00 71.75 94 THR A O 1
ATOM 728 N N . LEU A 1 95 ? 9.290 6.520 -3.087 1.00 67.62 95 LEU A N 1
ATOM 729 C CA . LEU A 1 95 ? 10.367 5.816 -3.790 1.00 67.62 95 LEU A CA 1
ATOM 730 C C . LEU A 1 95 ? 11.508 6.754 -4.197 1.00 67.62 95 LEU A C 1
ATOM 732 O O . LEU A 1 95 ? 12.657 6.319 -4.247 1.00 67.62 95 LEU A O 1
ATOM 736 N N . TYR A 1 96 ? 11.194 8.016 -4.496 1.00 60.62 96 TYR A N 1
ATOM 737 C CA . TYR A 1 96 ? 12.181 9.032 -4.863 1.00 60.62 96 TYR A CA 1
ATOM 738 C C . TYR A 1 96 ? 12.648 9.854 -3.661 1.00 60.62 96 TYR A C 1
ATOM 740 O O . TYR A 1 96 ? 13.801 10.279 -3.631 1.00 60.62 96 TYR A O 1
ATOM 748 N N . ASP A 1 97 ? 11.782 10.039 -2.665 1.00 58.28 97 ASP A N 1
ATOM 749 C CA . ASP A 1 97 ? 12.076 10.779 -1.444 1.00 58.28 97 ASP A CA 1
ATOM 750 C C . ASP A 1 97 ? 12.012 9.853 -0.221 1.00 58.28 97 ASP A C 1
ATOM 752 O O . ASP A 1 97 ? 10.947 9.505 0.288 1.00 58.28 97 ASP A O 1
ATOM 756 N N . SER A 1 98 ? 13.189 9.438 0.254 1.00 51.34 98 SER A N 1
ATOM 757 C CA . SER A 1 98 ? 13.333 8.553 1.419 1.00 51.34 98 SER A CA 1
ATOM 758 C C . SER A 1 98 ? 13.079 9.249 2.764 1.00 51.34 98 SER A C 1
ATOM 760 O O . SER A 1 98 ? 13.201 8.602 3.804 1.00 51.34 98 SER A O 1
ATOM 762 N N . SER A 1 99 ? 12.775 10.550 2.760 1.00 51.97 99 SER A N 1
ATOM 763 C CA . SER A 1 99 ? 12.762 11.407 3.951 1.00 51.97 99 SER A CA 1
ATOM 764 C C . SER A 1 99 ? 11.391 12.037 4.216 1.00 51.97 99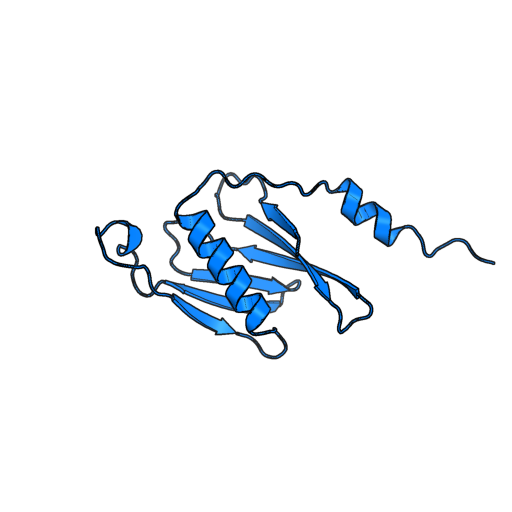 SER A C 1
ATOM 766 O O . SER A 1 99 ? 11.305 13.106 4.826 1.00 51.97 99 SER A O 1
ATOM 768 N N . ILE A 1 100 ? 10.304 11.386 3.778 1.00 57.12 100 ILE A N 1
ATOM 769 C CA . ILE A 1 100 ? 8.944 11.882 4.018 1.00 57.12 100 ILE A CA 1
ATOM 770 C C . ILE A 1 100 ? 8.699 12.024 5.530 1.00 57.12 100 ILE A C 1
ATOM 772 O O . ILE A 1 100 ? 8.670 11.055 6.291 1.00 57.12 100 ILE A O 1
ATOM 776 N N . THR A 1 101 ? 8.559 13.275 5.968 1.00 51.59 101 THR A N 1
ATOM 777 C CA . THR A 1 101 ? 8.239 13.642 7.350 1.00 51.59 101 THR A CA 1
ATOM 778 C C . THR A 1 101 ? 6.724 13.720 7.498 1.00 51.59 101 THR A C 1
ATOM 780 O O . THR A 1 101 ? 6.030 14.215 6.612 1.00 51.59 101 THR A O 1
ATOM 783 N N . THR A 1 102 ? 6.196 13.223 8.613 1.00 54.28 102 THR A N 1
ATOM 784 C CA . THR A 1 102 ? 4.758 13.230 8.900 1.00 54.28 102 THR A CA 1
ATOM 785 C C . THR A 1 102 ? 4.350 14.306 9.886 1.00 54.28 102 THR A C 1
ATOM 787 O O . THR A 1 102 ? 5.105 14.658 10.786 1.00 54.28 102 THR A O 1
ATOM 790 N N . SER A 1 103 ? 3.117 14.785 9.729 1.00 50.94 103 SER A N 1
ATOM 791 C CA . SER A 1 103 ? 2.392 15.610 10.695 1.00 50.94 103 SER A CA 1
ATOM 792 C C . SER A 1 103 ? 1.506 14.796 11.656 1.00 50.94 103 SER A C 1
ATOM 794 O O . SER A 1 103 ? 0.813 15.379 12.487 1.00 50.94 103 SER A O 1
ATOM 796 N N . PHE A 1 104 ? 1.499 13.462 11.563 1.00 52.75 104 PHE A N 1
ATOM 797 C CA . PHE A 1 104 ? 0.705 12.585 12.419 1.00 52.75 104 PHE A CA 1
ATOM 798 C C . PHE A 1 104 ? 1.294 12.525 13.830 1.00 52.75 104 PHE A C 1
ATOM 800 O O . PHE A 1 104 ? 2.368 11.970 14.059 1.00 52.75 104 PHE A O 1
ATOM 807 N N . THR A 1 105 ? 0.553 13.054 14.799 1.00 52.31 105 THR A N 1
ATOM 808 C CA . THR A 1 105 ? 0.798 12.848 16.226 1.00 52.31 105 THR A CA 1
ATOM 809 C C . THR A 1 105 ? -0.216 11.838 16.760 1.00 52.31 105 THR A C 1
ATOM 811 O O . THR A 1 105 ? -1.424 12.027 16.637 1.00 52.31 105 THR A O 1
ATOM 814 N N . ALA A 1 106 ? 0.261 10.759 17.392 1.00 47.41 106 ALA A N 1
ATOM 815 C CA . ALA A 1 106 ? -0.596 9.713 17.967 1.00 47.41 106 ALA A CA 1
ATOM 816 C C . ALA A 1 106 ? -1.628 10.256 18.986 1.00 47.41 106 ALA A C 1
ATOM 818 O O . ALA A 1 106 ? -2.690 9.667 19.166 1.00 47.41 106 ALA A O 1
ATOM 819 N N . ALA A 1 107 ? -1.347 11.412 19.599 1.00 45.62 107 ALA A N 1
ATOM 820 C CA . ALA A 1 107 ? -2.266 12.121 20.487 1.00 45.62 107 ALA A CA 1
ATOM 821 C C . ALA A 1 107 ? -3.550 12.612 19.783 1.00 45.62 107 ALA A C 1
ATOM 823 O O . ALA A 1 107 ? -4.610 12.610 20.401 1.00 45.62 107 ALA A O 1
ATOM 824 N N . ALA A 1 108 ? -3.485 12.980 18.498 1.00 48.28 108 ALA A N 1
ATOM 825 C CA . ALA A 1 108 ? -4.650 13.452 17.747 1.00 48.28 108 ALA A CA 1
ATOM 826 C C . ALA A 1 108 ? -5.635 12.315 17.416 1.00 48.28 108 ALA A C 1
ATOM 828 O O . ALA A 1 108 ? -6.842 12.519 17.461 1.00 48.28 108 ALA A O 1
ATOM 829 N N . ALA A 1 109 ? -5.135 11.100 17.162 1.00 44.44 109 ALA A N 1
ATOM 830 C CA . ALA A 1 109 ? -5.973 9.931 16.875 1.00 44.44 109 ALA A CA 1
ATOM 831 C C . ALA A 1 109 ? -6.623 9.324 18.136 1.00 44.44 109 ALA A C 1
ATOM 833 O O . ALA A 1 109 ? -7.710 8.758 18.063 1.00 44.44 109 ALA A O 1
ATOM 834 N N . ALA A 1 110 ? -5.980 9.454 19.302 1.00 43.03 110 ALA A N 1
ATOM 835 C CA . ALA A 1 110 ? -6.535 8.991 20.576 1.00 43.03 110 ALA A CA 1
ATOM 836 C C . ALA A 1 110 ? -7.634 9.921 21.134 1.00 43.03 110 ALA A C 1
ATOM 838 O O . ALA A 1 110 ? -8.484 9.468 21.898 1.00 43.03 110 ALA A O 1
ATOM 839 N N . GLY A 1 111 ? -7.639 11.202 20.741 1.00 39.44 111 GLY A N 1
ATOM 840 C CA . GLY A 1 111 ? -8.626 12.189 21.192 1.00 39.44 111 GLY A CA 1
ATOM 841 C C . GLY A 1 111 ? -10.047 11.953 20.669 1.00 39.44 111 GLY A C 1
ATOM 842 O O . GLY A 1 111 ? -11.006 12.298 21.351 1.00 39.44 111 GLY A O 1
ATOM 843 N N . GLU A 1 112 ? -10.205 11.316 19.505 1.00 45.97 112 GLU A N 1
ATOM 844 C CA . GLU A 1 112 ? -11.529 11.055 18.913 1.00 45.97 112 GLU A CA 1
ATOM 845 C C . GLU A 1 112 ? -12.193 9.775 19.451 1.00 45.97 112 GLU A C 1
ATOM 847 O O . GLU A 1 112 ? -13.417 9.682 19.481 1.00 45.97 112 GLU A O 1
ATOM 852 N N . ALA A 1 113 ? -11.418 8.808 19.956 1.00 42.12 113 ALA A N 1
ATOM 853 C CA . ALA A 1 113 ? -11.957 7.562 20.515 1.00 42.12 113 ALA A CA 1
ATOM 854 C C . ALA A 1 113 ? -12.475 7.698 21.965 1.00 42.12 113 ALA A C 1
ATOM 856 O O . ALA A 1 113 ? -13.148 6.799 22.464 1.00 42.12 113 ALA A O 1
ATOM 857 N N . GLY A 1 114 ? -12.163 8.803 22.655 1.00 34.50 114 GLY A N 1
ATOM 858 C CA . GLY A 1 114 ? -12.482 9.003 24.076 1.00 34.50 114 GLY A CA 1
ATOM 859 C C . GLY A 1 114 ? -13.782 9.761 24.380 1.00 34.50 114 GLY A C 1
ATOM 860 O O . GLY A 1 114 ? -14.122 9.907 25.551 1.00 34.50 114 GLY A O 1
ATOM 861 N N . SER A 1 115 ? -14.516 10.259 23.376 1.00 40.50 115 SER A N 1
ATOM 862 C CA . SER A 1 115 ? -15.626 11.212 23.591 1.00 40.50 115 SER A CA 1
ATOM 863 C C . SER A 1 115 ? -17.042 10.604 23.614 1.00 40.50 115 SER A C 1
ATOM 865 O O . SER A 1 115 ? -18.014 11.357 23.605 1.00 40.50 115 SER A O 1
ATOM 867 N N . THR A 1 116 ? -17.213 9.278 23.668 1.00 40.16 116 THR A N 1
ATOM 868 C CA . THR A 1 116 ? -18.557 8.647 23.684 1.00 40.16 116 THR A CA 1
ATOM 869 C C . THR A 1 116 ? -18.885 7.842 24.945 1.00 40.16 116 THR A C 1
ATOM 871 O O . THR A 1 116 ? -19.790 7.015 24.917 1.00 40.16 116 THR A O 1
ATOM 874 N N . ALA A 1 117 ? -18.207 8.080 26.071 1.00 38.34 117 ALA A N 1
ATOM 875 C CA . ALA A 1 117 ? -18.495 7.379 27.328 1.00 38.34 117 ALA A CA 1
ATOM 876 C C . ALA A 1 117 ? -18.590 8.326 28.538 1.00 38.34 117 ALA A C 1
ATOM 878 O O . ALA A 1 117 ? -17.801 8.224 29.470 1.00 38.34 117 ALA A O 1
ATOM 879 N N . ALA A 1 118 ? -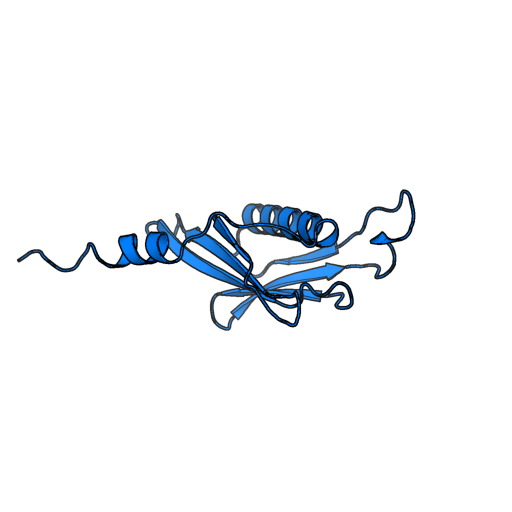19.558 9.246 28.529 1.00 37.53 118 ALA A N 1
ATOM 880 C CA . ALA A 1 118 ? -20.100 9.867 29.744 1.00 37.53 118 ALA A CA 1
ATOM 881 C C . ALA A 1 118 ? -21.431 10.564 29.419 1.00 37.53 118 ALA A C 1
ATOM 883 O O . ALA A 1 118 ? -21.452 11.706 28.967 1.00 37.53 118 ALA A O 1
ATOM 884 N N . GLY A 1 119 ? -22.542 9.857 29.612 1.00 36.25 119 GLY A N 1
ATOM 885 C CA . GLY A 1 119 ? -23.879 10.389 29.360 1.00 36.25 119 GLY A CA 1
ATOM 886 C C . GLY A 1 119 ? -24.974 9.405 29.746 1.00 36.25 119 GLY A C 1
ATOM 887 O O . GLY A 1 119 ? -25.612 8.842 28.862 1.00 36.25 119 GLY A O 1
ATOM 888 N N . ASN A 1 120 ? -25.097 9.140 31.051 1.00 36.25 120 ASN A N 1
ATOM 889 C CA . ASN A 1 120 ? -26.350 9.039 31.817 1.00 36.25 120 ASN A CA 1
ATOM 890 C C . ASN A 1 120 ? -26.051 8.678 33.274 1.00 36.25 120 ASN A C 1
ATOM 892 O O . ASN A 1 120 ? -25.348 7.667 33.494 1.00 36.25 120 ASN A O 1
#

Secondary structure (DSSP, 8-state):
-EEEE---SSS-EEEEEEEETTTTTEEEEEEEE---TT-SEEEEEETTEEEEEEEES-SSGGGSTTPPP-EEEEEPTT--HHHHHHHHHHHHHHHH-TT------HHHHHHHHTSSS---

Sequence (120 aa):
MTLAPRTSVFKDKLDLFVHNAANQGQVVNLEVRGQDVWRMRVNVYLGDQVVMSSKRTEKLAGYIPGKRPDWKVDIGEGLDASLAAVIMVVLAATLYDSSITTSFTAAAAAGEAGSTAAGN